Protein AF-A0A654EJJ6-F1 (afdb_monomer)

Nearest PDB structures (foldseek):
  3j04-assembly1_D  TM=2.587E-01  e=2.973E+00  Gallus gallus
  3aqj-assembly2_R  TM=2.244E-01  e=5.380E+00  Peduovirus P2

Radius of gyration: 28.56 Å; Cα contacts (8 Å, |Δi|>4): 148; chains: 1; bounding box: 48×25×100 Å

Mean predicted aligned error: 13.09 Å

InterPro domains:
  IPR013187 F-box associated beta-propeller, type 3 [PF08268] (1-89)

Foldseek 3Di:
DWDQPDPVVSDIDDDDADDDVVQCPVVDPDKDFQDAAPVGWTWIWHQFFEPQGWIWTADPVVSDIDIDTDPPTDHPPDGDGDHDDHHDDDDPDDPVVVVVCVVVPPDDDDDDDDDDDDDDD

Sequence (121 aa):
MWVLEDVEKEEWTRYAYTLRPENKVEDNDYVYVVGATASGEIVFAKQNAYKPFYVFYFSAERNTLLSVEIQGVGEEWFYHNVYYFVDHVEDLRFDVMKTTYAVTSRSPPKQSTSTSSRDNH

Structure (mmCIF, N/CA/C/O backbone):
data_AF-A0A654EJJ6-F1
#
_entry.id   AF-A0A654EJJ6-F1
#
loop_
_atom_site.group_PDB
_atom_site.id
_atom_site.type_symbol
_atom_site.label_atom_id
_atom_site.label_alt_id
_atom_site.label_comp_id
_atom_site.label_asym_id
_atom_site.label_entity_id
_atom_site.label_seq_id
_atom_site.pdbx_PDB_ins_code
_atom_site.Cartn_x
_atom_site.Cartn_y
_atom_site.Cartn_z
_atom_site.occupancy
_atom_site.B_iso_or_equiv
_atom_site.auth_seq_id
_atom_site.auth_comp_id
_atom_site.auth_asym_id
_atom_site.auth_atom_id
_atom_site.pdbx_PDB_model_num
ATOM 1 N N . MET A 1 1 ? -3.656 5.917 11.923 1.00 89.19 1 MET A N 1
ATOM 2 C CA . MET A 1 1 ? -4.869 5.712 11.108 1.00 89.19 1 MET A CA 1
ATOM 3 C C . MET A 1 1 ? -6.083 5.985 11.973 1.00 89.19 1 MET A C 1
ATOM 5 O O . MET A 1 1 ? -6.040 5.667 13.155 1.00 89.19 1 MET A O 1
ATOM 9 N N . TRP A 1 2 ? -7.118 6.596 11.413 1.00 92.19 2 TRP A N 1
ATOM 10 C CA . TRP A 1 2 ? -8.402 6.772 12.084 1.00 92.19 2 TRP A CA 1
ATOM 11 C C . TRP A 1 2 ? -9.427 5.899 11.374 1.00 92.19 2 TRP A C 1
ATOM 13 O O . TRP A 1 2 ? -9.458 5.896 10.145 1.00 92.19 2 TRP A O 1
ATOM 23 N N . VAL A 1 3 ? -10.203 5.143 12.140 1.00 91.44 3 VAL A N 1
ATOM 24 C CA . VAL A 1 3 ? -11.285 4.295 11.637 1.00 91.44 3 VAL A CA 1
ATOM 25 C C . VAL A 1 3 ? -12.585 4.850 12.192 1.00 91.44 3 VAL A C 1
ATOM 27 O O . VAL A 1 3 ? -12.668 5.138 13.385 1.00 91.44 3 VAL A O 1
ATOM 30 N N . LEU A 1 4 ? -13.559 5.047 11.310 1.00 95.12 4 LEU A N 1
ATOM 31 C CA . LEU A 1 4 ? -14.921 5.410 11.676 1.00 95.12 4 LEU A CA 1
ATOM 32 C C . LEU A 1 4 ? -15.666 4.116 12.004 1.00 95.12 4 LEU A C 1
ATOM 34 O O . LEU A 1 4 ? -15.942 3.333 11.099 1.00 95.12 4 LEU A O 1
ATOM 38 N N . GLU A 1 5 ? -15.927 3.879 13.286 1.00 94.31 5 GLU A N 1
ATOM 39 C CA . GLU A 1 5 ? -16.593 2.658 13.766 1.00 94.31 5 GLU A CA 1
ATOM 40 C C . GLU A 1 5 ? -18.103 2.732 13.540 1.00 94.31 5 GLU A C 1
ATOM 42 O O . GLU A 1 5 ? -18.744 1.758 13.147 1.00 94.31 5 GLU A O 1
ATOM 47 N N . ASP A 1 6 ? -18.669 3.914 13.779 1.00 95.69 6 ASP A N 1
ATOM 48 C CA . ASP A 1 6 ? -20.095 4.175 13.666 1.00 95.69 6 ASP A CA 1
ATOM 49 C C . ASP A 1 6 ? -20.308 5.563 13.058 1.00 95.69 6 ASP A C 1
ATOM 51 O O . ASP A 1 6 ? -19.918 6.588 13.622 1.00 95.69 6 ASP A O 1
ATOM 55 N N . VAL A 1 7 ? -20.924 5.580 11.876 1.00 95.12 7 VAL A N 1
ATOM 56 C CA . VAL A 1 7 ? -21.204 6.803 11.117 1.00 95.12 7 VAL A CA 1
ATOM 57 C C . VAL A 1 7 ? -22.297 7.638 11.785 1.00 95.12 7 VAL A C 1
ATOM 59 O O . VAL A 1 7 ? -22.224 8.862 11.753 1.00 95.12 7 VAL A O 1
ATOM 62 N N . GLU A 1 8 ? -23.305 7.002 12.387 1.00 96.88 8 GLU A N 1
ATOM 63 C CA . GLU A 1 8 ? -24.439 7.700 13.005 1.00 96.88 8 GLU A CA 1
ATOM 64 C C . GLU A 1 8 ? -24.029 8.377 14.311 1.00 96.88 8 GLU A C 1
ATOM 66 O O . GLU A 1 8 ? -24.497 9.474 14.618 1.00 96.88 8 GLU A O 1
ATOM 71 N N . LYS A 1 9 ? -23.145 7.724 15.072 1.00 96.50 9 LYS A N 1
ATOM 72 C CA . LYS A 1 9 ? -22.610 8.260 16.330 1.00 96.50 9 LYS A CA 1
ATOM 73 C C . LYS A 1 9 ? -21.364 9.122 16.153 1.00 96.50 9 LYS A C 1
ATOM 75 O O . LYS A 1 9 ? -20.918 9.730 17.123 1.00 96.50 9 LYS A O 1
ATOM 80 N N . GLU A 1 10 ? -20.814 9.174 14.940 1.00 94.62 10 GLU A N 1
ATOM 81 C CA . GLU A 1 10 ? -19.579 9.896 14.626 1.00 94.62 10 GLU A CA 1
ATOM 82 C C . GLU A 1 10 ? -18.389 9.412 15.487 1.00 94.62 10 GLU A C 1
ATOM 84 O O . GLU A 1 10 ? -17.542 10.188 15.936 1.00 94.62 10 GLU A O 1
ATOM 89 N N . GLU A 1 11 ? -18.333 8.102 15.748 1.00 97.38 11 GLU A N 1
ATOM 90 C CA . GLU A 1 11 ? -17.337 7.482 16.627 1.00 97.38 11 GLU A CA 1
ATOM 91 C C . GLU A 1 11 ? -16.069 7.099 15.856 1.00 97.38 11 GLU A C 1
ATOM 93 O O . GLU A 1 11 ? -16.091 6.270 14.944 1.00 97.38 11 GLU A O 1
ATOM 98 N N . TRP A 1 12 ? -14.935 7.674 16.264 1.00 97.25 12 TRP A N 1
ATOM 99 C CA . TRP A 1 12 ? -13.637 7.451 15.630 1.00 97.25 12 TRP A CA 1
ATOM 100 C C . TRP A 1 12 ? -12.642 6.774 16.573 1.00 97.25 12 TRP A C 1
ATOM 102 O O . TRP A 1 12 ? -12.349 7.285 17.657 1.00 97.25 12 TRP A O 1
ATOM 112 N N . THR A 1 13 ? -12.015 5.697 16.105 1.00 95.38 13 THR A N 1
ATOM 113 C CA . THR A 1 13 ? -10.913 5.031 16.807 1.00 95.38 13 THR A CA 1
ATOM 114 C C . THR A 1 13 ? -9.580 5.364 16.152 1.00 95.38 13 THR A C 1
ATOM 116 O O . THR A 1 13 ? -9.407 5.271 14.933 1.00 95.38 13 THR A O 1
ATOM 119 N N . ARG A 1 14 ? -8.590 5.731 16.971 1.00 95.00 14 ARG A N 1
ATOM 120 C CA . ARG A 1 14 ? -7.222 5.978 16.508 1.00 95.00 14 ARG A CA 1
ATOM 121 C C . ARG A 1 14 ? -6.356 4.735 16.675 1.00 95.00 14 ARG A C 1
ATOM 123 O O . ARG A 1 14 ? -6.070 4.321 17.795 1.00 95.00 14 ARG A O 1
ATOM 130 N N . TYR A 1 15 ? -5.819 4.249 15.563 1.00 90.88 15 TYR A N 1
ATOM 131 C CA . TYR A 1 15 ? -4.837 3.171 15.518 1.00 90.88 15 TYR A CA 1
ATOM 132 C C . TYR A 1 15 ? -3.441 3.704 15.201 1.00 90.88 15 TYR A C 1
ATOM 134 O O . TYR A 1 15 ? -3.247 4.488 14.262 1.00 90.88 15 TYR A O 1
ATOM 142 N N . ALA A 1 16 ? -2.460 3.254 15.977 1.00 90.44 16 ALA A N 1
ATOM 143 C CA . ALA A 1 16 ? -1.046 3.484 15.728 1.00 90.44 16 ALA A CA 1
ATOM 144 C C . ALA A 1 16 ? -0.390 2.148 15.377 1.00 90.44 16 ALA A C 1
ATOM 146 O O . ALA A 1 16 ? -0.508 1.183 16.127 1.00 90.44 16 ALA A O 1
ATOM 147 N N . TYR A 1 17 ? 0.294 2.114 14.238 1.00 86.25 17 TYR A N 1
ATOM 148 C CA . TYR A 1 17 ? 0.991 0.931 13.752 1.00 86.25 17 TYR A CA 1
ATOM 149 C C . TYR A 1 17 ? 2.473 1.243 13.651 1.00 86.25 17 TYR A C 1
ATOM 151 O O . TYR A 1 17 ? 2.862 2.288 13.127 1.00 86.25 17 TYR A O 1
ATOM 159 N N . THR A 1 18 ? 3.294 0.338 14.168 1.00 83.38 18 THR A N 1
ATOM 160 C CA . THR A 1 18 ? 4.746 0.443 14.069 1.00 83.38 18 THR A CA 1
ATOM 161 C C . THR A 1 18 ? 5.198 -0.334 12.845 1.00 83.38 18 THR A C 1
ATOM 163 O O . THR A 1 18 ? 5.099 -1.561 12.807 1.00 83.38 18 THR A O 1
ATOM 166 N N . LEU A 1 19 ? 5.703 0.384 11.847 1.00 76.62 19 LEU A N 1
ATOM 167 C CA . LEU A 1 19 ? 6.397 -0.235 10.728 1.00 76.62 19 LEU A CA 1
ATOM 168 C C . LEU A 1 19 ? 7.794 -0.630 11.203 1.00 76.62 19 LEU A C 1
ATOM 170 O O . LEU A 1 19 ? 8.469 0.142 11.880 1.00 76.62 19 LEU A O 1
ATOM 174 N N . ARG A 1 20 ? 8.201 -1.861 10.905 1.00 76.56 20 ARG A N 1
ATOM 175 C CA . ARG A 1 20 ? 9.514 -2.360 11.308 1.00 76.56 20 ARG A CA 1
ATOM 176 C C . ARG A 1 20 ? 10.615 -1.857 10.362 1.00 76.56 20 ARG A C 1
ATOM 178 O O . ARG A 1 20 ? 10.316 -1.647 9.181 1.00 76.56 20 ARG A O 1
ATOM 185 N N . PRO A 1 21 ? 11.868 -1.724 10.836 1.00 68.38 21 PRO A N 1
ATOM 186 C CA . PRO A 1 21 ? 12.991 -1.265 10.014 1.00 68.38 21 PRO A CA 1
ATOM 187 C C . PRO A 1 21 ? 13.221 -2.114 8.758 1.00 68.38 21 PRO A C 1
ATOM 189 O O . PRO A 1 21 ? 13.607 -1.596 7.714 1.00 68.38 21 PRO A O 1
ATOM 192 N N . GLU A 1 22 ? 12.919 -3.416 8.811 1.00 73.69 22 GLU A N 1
ATOM 193 C CA . GLU A 1 22 ? 13.132 -4.328 7.678 1.00 73.69 22 GLU A CA 1
ATOM 194 C C . GLU A 1 22 ? 12.228 -4.017 6.477 1.00 73.69 22 GLU A C 1
ATOM 196 O O . GLU A 1 22 ? 12.478 -4.490 5.369 1.00 73.69 22 GLU A O 1
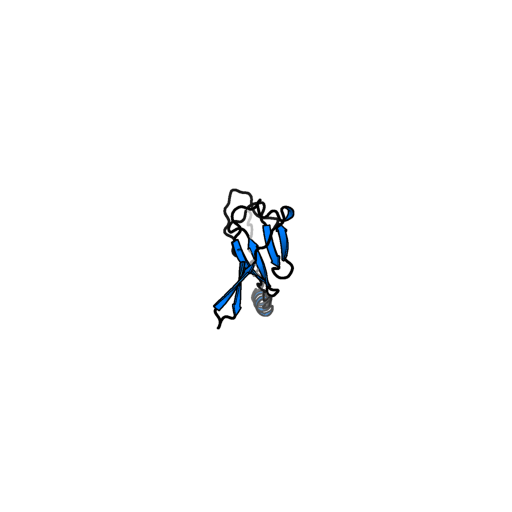ATOM 201 N N . ASN A 1 23 ? 11.188 -3.205 6.675 1.00 71.88 23 ASN A N 1
ATOM 202 C CA . ASN A 1 23 ? 10.230 -2.878 5.632 1.00 71.88 23 ASN A CA 1
ATOM 203 C C . ASN A 1 23 ? 10.746 -1.824 4.641 1.00 71.88 23 ASN A C 1
ATOM 205 O O . ASN A 1 23 ? 10.057 -1.571 3.655 1.00 71.88 23 ASN A O 1
ATOM 209 N N . LYS A 1 24 ? 11.924 -1.218 4.876 1.00 70.62 24 LYS A N 1
ATOM 210 C CA . LYS A 1 24 ? 12.576 -0.221 3.995 1.00 70.62 24 LYS A CA 1
ATOM 211 C C . LYS A 1 24 ? 11.713 0.999 3.642 1.00 70.62 24 LYS A C 1
ATOM 213 O O . LYS A 1 24 ? 11.956 1.668 2.641 1.00 70.62 24 LYS A O 1
ATOM 218 N N . VAL A 1 25 ? 10.677 1.289 4.428 1.00 69.62 25 VAL A N 1
ATOM 219 C CA . VAL A 1 25 ? 9.787 2.434 4.167 1.00 69.62 25 VAL A CA 1
ATOM 220 C C . VAL A 1 25 ? 10.525 3.749 4.390 1.00 69.62 25 VAL A C 1
ATOM 222 O O . VAL A 1 25 ? 10.343 4.678 3.618 1.00 69.62 25 VAL A O 1
ATOM 225 N N . GLU A 1 26 ? 11.393 3.802 5.402 1.00 67.25 26 GLU A N 1
ATOM 226 C CA . GLU A 1 26 ? 12.208 4.984 5.717 1.00 67.25 26 GLU A CA 1
ATOM 227 C C . GLU A 1 26 ? 13.244 5.292 4.625 1.00 67.25 26 GLU A C 1
ATOM 229 O O . GLU A 1 26 ? 13.552 6.455 4.394 1.00 67.25 26 GLU A O 1
ATOM 234 N N . ASP A 1 27 ? 13.704 4.271 3.893 1.00 69.25 27 ASP A N 1
ATOM 235 C CA . ASP A 1 27 ? 14.624 4.418 2.755 1.00 69.25 27 ASP A CA 1
ATOM 236 C C . ASP A 1 27 ? 13.914 4.906 1.473 1.00 69.25 27 ASP A C 1
ATOM 238 O O . ASP A 1 27 ? 14.532 5.056 0.416 1.00 69.25 27 ASP A O 1
ATOM 242 N N . ASN A 1 28 ? 12.591 5.093 1.523 1.00 71.94 28 ASN A N 1
ATOM 243 C CA . ASN A 1 28 ? 11.785 5.545 0.399 1.00 71.94 28 ASN A CA 1
ATOM 244 C C . ASN A 1 28 ? 11.234 6.945 0.668 1.00 71.94 28 ASN A C 1
ATOM 246 O O . ASN A 1 28 ? 10.249 7.121 1.383 1.00 71.94 28 ASN A O 1
ATOM 250 N N . ASP A 1 29 ? 11.823 7.938 0.004 1.00 72.50 29 ASP A N 1
ATOM 251 C CA . ASP A 1 29 ? 11.298 9.300 0.021 1.00 72.50 29 ASP A CA 1
ATOM 252 C C . ASP A 1 29 ? 9.862 9.339 -0.528 1.00 72.50 29 ASP A C 1
ATOM 254 O O . ASP A 1 29 ? 9.585 8.822 -1.614 1.00 72.50 29 ASP A O 1
ATOM 258 N N . TYR A 1 30 ? 8.962 9.986 0.218 1.00 81.56 30 TYR A N 1
ATOM 259 C CA . TYR A 1 30 ? 7.598 10.338 -0.195 1.00 81.56 30 TYR A CA 1
ATOM 260 C C . TYR A 1 30 ? 6.758 9.166 -0.737 1.00 81.56 30 TYR A C 1
ATOM 262 O O . TYR A 1 30 ? 6.454 9.072 -1.931 1.00 81.56 30 TYR A O 1
ATOM 270 N N . VAL A 1 31 ? 6.325 8.287 0.169 1.00 88.38 31 VAL A N 1
ATOM 271 C CA . VAL A 1 31 ? 5.353 7.227 -0.132 1.00 88.38 31 VAL A CA 1
ATOM 272 C C . VAL A 1 31 ? 3.931 7.712 0.171 1.00 88.38 31 VAL A C 1
ATOM 274 O O . VAL A 1 31 ? 3.673 8.293 1.225 1.00 88.38 31 VAL A O 1
ATOM 277 N N . TYR A 1 32 ? 2.995 7.452 -0.740 1.00 90.81 32 TYR A N 1
ATOM 278 C CA . TYR A 1 32 ? 1.601 7.885 -0.641 1.00 90.81 32 TYR A CA 1
ATOM 279 C C . TYR A 1 32 ? 0.655 6.692 -0.665 1.00 90.81 32 TYR A C 1
ATOM 281 O O . TYR A 1 32 ? 0.985 5.661 -1.244 1.00 90.81 32 TYR A O 1
ATOM 289 N N . VAL A 1 33 ? -0.538 6.847 -0.084 1.00 93.69 33 VAL A N 1
ATOM 290 C CA . VAL A 1 33 ? -1.635 5.889 -0.280 1.00 93.69 33 VAL A CA 1
ATOM 291 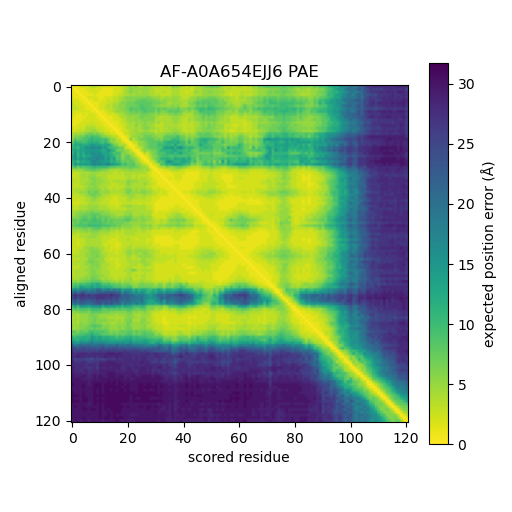C C . VAL A 1 33 ? -2.093 5.981 -1.732 1.00 93.69 33 VAL A C 1
ATOM 293 O O . VAL A 1 33 ? -2.500 7.051 -2.182 1.00 93.69 33 VAL A O 1
ATOM 296 N N . VAL A 1 34 ? -2.027 4.865 -2.453 1.00 95.62 34 VAL A N 1
ATOM 297 C CA . VAL A 1 34 ? -2.413 4.782 -3.873 1.00 95.62 34 VAL A CA 1
ATOM 298 C C . VAL A 1 34 ? -3.697 3.983 -4.096 1.00 95.62 34 VAL A C 1
ATOM 300 O O . VAL A 1 34 ? -4.226 3.967 -5.203 1.00 95.62 34 VAL A O 1
ATOM 303 N N . GLY A 1 35 ? -4.223 3.346 -3.048 1.00 96.31 35 GLY A N 1
ATOM 304 C CA . GLY A 1 35 ? -5.503 2.647 -3.071 1.00 96.31 35 GLY A CA 1
ATOM 305 C C . GLY A 1 35 ? -5.602 1.584 -1.985 1.00 96.31 35 GLY A C 1
ATOM 306 O O . GLY A 1 35 ? -4.795 1.550 -1.052 1.00 96.31 35 GLY A O 1
ATOM 307 N N . ALA A 1 36 ? -6.591 0.709 -2.130 1.00 96.06 36 ALA A N 1
ATOM 308 C CA . ALA A 1 36 ? -6.768 -0.469 -1.296 1.00 96.06 36 ALA A CA 1
ATOM 309 C C . ALA A 1 36 ? -7.163 -1.672 -2.160 1.00 96.06 36 ALA A C 1
ATOM 311 O O . ALA A 1 36 ? -7.822 -1.502 -3.186 1.00 96.06 36 ALA A O 1
ATOM 312 N N . THR A 1 37 ? -6.738 -2.868 -1.762 1.00 96.25 37 THR A N 1
ATOM 313 C CA . THR A 1 37 ? -7.130 -4.126 -2.416 1.00 96.25 37 THR A CA 1
ATOM 314 C C . THR A 1 37 ? -8.543 -4.542 -1.994 1.00 96.25 37 THR A C 1
ATOM 316 O O . THR A 1 37 ? -9.036 -4.109 -0.949 1.00 96.25 37 THR A O 1
ATOM 319 N N . ALA A 1 38 ? -9.186 -5.442 -2.749 1.00 95.56 38 ALA A N 1
ATOM 320 C CA . ALA A 1 38 ? -10.462 -6.045 -2.343 1.00 95.56 38 ALA A CA 1
ATOM 321 C C . ALA A 1 38 ? -10.381 -6.800 -0.999 1.00 95.56 38 ALA A C 1
ATOM 323 O O . ALA A 1 38 ? -11.382 -6.934 -0.299 1.00 95.56 38 ALA A O 1
ATOM 324 N N . SER A 1 39 ? -9.189 -7.272 -0.622 1.00 93.62 39 SER A N 1
ATOM 325 C CA . SER A 1 39 ? -8.890 -7.904 0.670 1.00 93.62 39 SER A CA 1
ATOM 326 C C . SER A 1 39 ? -8.651 -6.909 1.812 1.00 93.62 39 SER A C 1
ATOM 328 O O . SER A 1 39 ? -8.412 -7.337 2.940 1.00 93.62 39 SER A O 1
ATOM 330 N N . GLY A 1 40 ? -8.725 -5.599 1.557 1.00 93.44 40 GLY A N 1
ATOM 331 C CA . GLY A 1 40 ? -8.608 -4.562 2.582 1.00 93.44 40 GLY A CA 1
ATOM 332 C C . GLY A 1 40 ? -7.173 -4.160 2.929 1.00 93.44 40 GLY A C 1
ATOM 333 O O . GLY A 1 40 ? -6.951 -3.510 3.951 1.00 93.44 40 GLY A O 1
ATOM 334 N N . GLU A 1 41 ? -6.182 -4.519 2.108 1.00 95.88 41 GLU A N 1
ATOM 335 C CA . GLU A 1 41 ? -4.817 -4.026 2.295 1.00 95.88 41 GLU A CA 1
ATOM 336 C C . GLU A 1 41 ? -4.690 -2.609 1.746 1.00 95.88 41 GLU A C 1
ATOM 338 O O . GLU A 1 41 ? -5.077 -2.332 0.612 1.00 95.88 41 GLU A O 1
ATOM 343 N N . ILE A 1 42 ? -4.096 -1.717 2.534 1.00 95.25 42 ILE A N 1
ATOM 344 C CA . ILE A 1 42 ? -3.787 -0.355 2.102 1.00 95.25 42 ILE A CA 1
ATOM 345 C C . ILE A 1 42 ? -2.491 -0.404 1.301 1.00 95.25 42 ILE A C 1
ATOM 347 O O . ILE A 1 42 ? -1.474 -0.910 1.785 1.00 95.25 42 ILE A O 1
ATOM 351 N N . VAL A 1 43 ? -2.526 0.130 0.083 1.00 96.00 43 VAL A N 1
ATOM 352 C CA . VAL A 1 43 ? -1.380 0.119 -0.825 1.00 96.00 43 VAL A CA 1
ATOM 353 C C . VAL A 1 43 ? -0.671 1.462 -0.773 1.00 96.00 43 VAL A C 1
ATOM 355 O O . VAL A 1 43 ? -1.299 2.514 -0.931 1.00 96.00 43 VAL A O 1
ATOM 358 N N . PHE A 1 44 ? 0.647 1.420 -0.595 1.00 93.88 44 PHE A N 1
ATOM 359 C CA . PHE A 1 44 ? 1.507 2.595 -0.617 1.00 93.88 44 PHE A CA 1
ATOM 360 C C . PHE A 1 44 ? 2.556 2.493 -1.719 1.00 93.88 44 PHE A C 1
ATOM 362 O O . PHE A 1 44 ? 3.139 1.428 -1.919 1.00 93.88 44 PHE A O 1
ATOM 369 N N . ALA A 1 45 ? 2.837 3.598 -2.407 1.00 92.44 45 ALA A N 1
ATOM 370 C CA . ALA A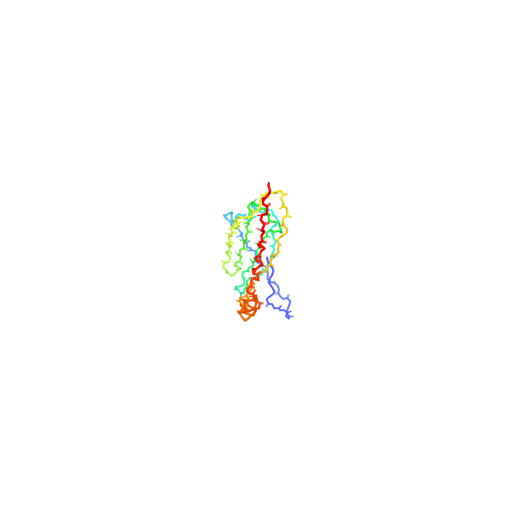 1 45 ? 3.921 3.666 -3.385 1.00 92.44 45 ALA A CA 1
ATOM 371 C C . ALA A 1 45 ? 4.375 5.117 -3.655 1.00 92.44 45 ALA A C 1
ATOM 373 O O . ALA A 1 45 ? 3.727 6.079 -3.231 1.00 92.44 45 ALA A O 1
ATOM 374 N N . LYS A 1 46 ? 5.507 5.280 -4.350 1.00 89.81 46 LYS A N 1
ATOM 375 C CA . LYS A 1 46 ? 6.060 6.587 -4.762 1.00 89.81 46 LYS A CA 1
ATOM 376 C C . LYS A 1 46 ? 5.284 7.179 -5.941 1.00 89.81 46 LYS A C 1
ATOM 378 O O . LYS A 1 46 ? 4.805 6.449 -6.794 1.00 89.81 46 LYS A O 1
ATOM 383 N N . GLN A 1 47 ? 5.214 8.498 -6.085 1.00 87.81 47 GLN A N 1
ATOM 384 C CA . GLN A 1 47 ? 4.603 9.094 -7.293 1.00 87.81 47 GLN A CA 1
ATOM 385 C C . GLN A 1 47 ? 5.497 9.003 -8.541 1.00 87.81 47 GLN A C 1
ATOM 387 O O . GLN A 1 47 ? 4.992 8.988 -9.663 1.00 87.81 47 GLN A O 1
ATOM 392 N N . ASN A 1 48 ? 6.812 8.898 -8.339 1.00 86.25 48 ASN A N 1
ATOM 393 C CA . ASN A 1 48 ? 7.806 8.885 -9.404 1.00 86.25 48 ASN A CA 1
ATOM 394 C C . ASN A 1 48 ? 8.496 7.523 -9.493 1.00 86.25 48 ASN A C 1
ATOM 396 O O . ASN A 1 48 ? 8.894 6.952 -8.476 1.00 86.25 48 ASN A O 1
ATOM 400 N N . ALA A 1 49 ? 8.681 7.037 -10.716 1.00 85.69 49 ALA A N 1
ATOM 401 C CA . ALA A 1 49 ? 9.357 5.781 -11.005 1.00 85.69 49 ALA A CA 1
ATOM 402 C C . ALA A 1 49 ? 10.874 5.992 -11.144 1.00 85.69 49 ALA A C 1
ATOM 404 O O . ALA A 1 49 ? 11.355 6.381 -12.205 1.00 85.69 49 ALA A O 1
ATOM 405 N N . TYR A 1 50 ? 11.623 5.706 -10.079 1.00 85.50 50 TYR A N 1
ATOM 406 C CA . TYR A 1 50 ? 13.086 5.609 -10.083 1.00 85.50 50 TYR A CA 1
ATOM 407 C C . TYR A 1 50 ? 13.545 4.525 -9.106 1.00 8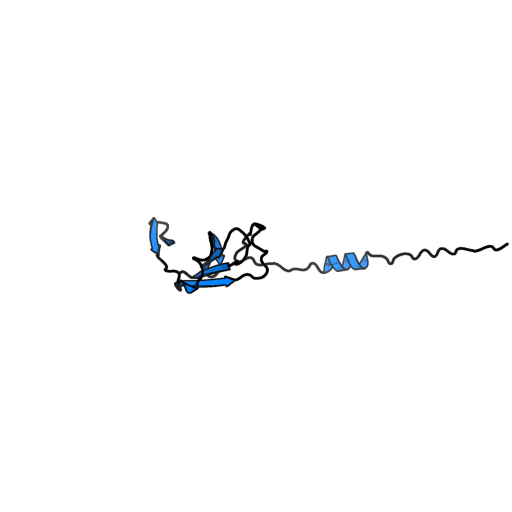5.50 50 TYR A C 1
ATOM 409 O O . TYR A 1 50 ? 12.813 4.152 -8.185 1.00 85.50 50 TYR A O 1
ATOM 417 N N . LYS A 1 51 ? 14.751 3.991 -9.317 1.00 86.12 51 LYS A N 1
ATOM 418 C CA . LYS A 1 51 ? 15.295 2.938 -8.455 1.00 86.12 51 LYS A CA 1
ATOM 419 C C . LYS A 1 51 ? 15.749 3.484 -7.086 1.00 86.12 51 LYS A C 1
ATOM 421 O O . LYS A 1 51 ? 16.358 4.547 -7.050 1.00 86.12 51 LYS A O 1
ATOM 426 N N . PRO A 1 52 ? 15.544 2.731 -5.990 1.00 85.12 52 PRO A N 1
ATOM 427 C CA . PRO A 1 52 ? 14.697 1.545 -5.910 1.00 85.12 52 PRO A CA 1
ATOM 428 C C . PRO A 1 52 ? 13.209 1.932 -5.866 1.00 85.12 52 PRO A C 1
ATOM 430 O O . PRO A 1 52 ? 12.819 2.916 -5.224 1.00 85.12 52 PRO A O 1
ATOM 433 N N . PHE A 1 53 ? 12.376 1.128 -6.531 1.00 88.25 53 PHE A N 1
ATOM 434 C CA . PHE A 1 53 ? 10.937 1.353 -6.602 1.00 88.25 53 PHE A CA 1
ATOM 435 C C . PHE A 1 53 ? 10.186 0.240 -5.882 1.00 88.25 53 PHE A C 1
ATOM 437 O O . PHE A 1 53 ? 10.181 -0.911 -6.323 1.00 88.25 53 PHE A O 1
ATOM 444 N N . TYR A 1 54 ? 9.547 0.595 -4.773 1.00 91.56 54 TYR A N 1
ATOM 445 C CA . TYR A 1 54 ? 8.793 -0.332 -3.942 1.00 91.56 54 TYR A CA 1
ATOM 446 C C . TYR A 1 54 ? 7.297 -0.019 -3.975 1.00 91.56 54 TYR A C 1
ATOM 448 O O . TYR A 1 54 ? 6.888 1.144 -3.976 1.00 91.56 54 TYR A O 1
ATOM 456 N N . VAL A 1 55 ? 6.495 -1.081 -3.944 1.00 93.31 55 VAL A N 1
ATOM 457 C CA . VAL A 1 55 ? 5.069 -1.040 -3.614 1.00 93.31 55 VAL A CA 1
ATOM 458 C C . VAL A 1 55 ? 4.882 -1.770 -2.292 1.00 93.31 55 VAL A C 1
ATOM 460 O O . VAL A 1 55 ? 5.399 -2.875 -2.107 1.00 93.31 55 VAL A O 1
ATOM 463 N N . PHE A 1 56 ? 4.151 -1.154 -1.372 1.00 93.81 56 PHE A N 1
ATOM 464 C CA . PHE A 1 56 ? 3.907 -1.693 -0.044 1.00 93.81 56 PHE A CA 1
ATOM 465 C C . PHE A 1 56 ? 2.438 -2.060 0.136 1.00 93.81 56 PHE A C 1
ATOM 467 O O . PHE A 1 56 ? 1.564 -1.271 -0.214 1.00 93.81 56 PHE A O 1
ATOM 474 N N . TYR A 1 57 ? 2.175 -3.216 0.740 1.00 94.81 57 TYR A N 1
ATOM 475 C CA . TYR A 1 57 ? 0.832 -3.692 1.074 1.00 94.81 57 TYR A CA 1
ATOM 476 C C . TYR A 1 57 ? 0.713 -3.829 2.586 1.00 94.81 57 TYR A C 1
ATOM 478 O O . TYR A 1 57 ? 1.429 -4.618 3.206 1.00 94.81 57 TYR A O 1
ATOM 486 N N . PHE A 1 58 ? -0.169 -3.044 3.193 1.00 93.62 58 PHE A N 1
ATOM 487 C CA . PHE A 1 58 ? -0.368 -3.032 4.635 1.00 93.62 58 PHE A CA 1
ATOM 488 C C . PHE A 1 58 ? -1.704 -3.657 5.016 1.00 93.62 58 PHE A C 1
ATOM 490 O O . PHE A 1 58 ? -2.759 -3.162 4.628 1.00 93.62 58 PHE A O 1
ATOM 497 N N . SER A 1 59 ? -1.659 -4.694 5.848 1.00 93.50 59 SER A N 1
ATOM 498 C CA . SER A 1 59 ? -2.846 -5.279 6.467 1.00 93.50 59 SER A CA 1
ATOM 499 C C . SER A 1 59 ? -3.005 -4.719 7.878 1.00 93.50 59 SER A C 1
ATOM 501 O O . SER A 1 59 ? -2.214 -5.035 8.770 1.00 93.50 59 SER A O 1
ATOM 503 N N . ALA A 1 60 ? -4.042 -3.905 8.086 1.00 90.19 60 ALA A N 1
ATOM 504 C CA . ALA A 1 60 ? -4.372 -3.327 9.389 1.00 90.19 60 ALA A CA 1
ATOM 505 C C . ALA A 1 60 ? -4.797 -4.392 10.413 1.00 90.19 60 ALA A C 1
ATOM 507 O O . ALA A 1 60 ? -4.425 -4.304 11.582 1.00 90.19 60 ALA A O 1
ATOM 508 N N . GLU A 1 61 ? -5.525 -5.418 9.958 1.00 89.94 61 GLU A N 1
ATOM 509 C CA . GLU A 1 61 ? -5.974 -6.544 10.786 1.00 89.94 61 GLU A CA 1
ATOM 510 C C . GLU A 1 61 ? -4.798 -7.353 11.334 1.00 89.94 61 GLU A C 1
ATOM 512 O O . GLU A 1 61 ? -4.771 -7.728 12.504 1.00 89.94 61 GLU A O 1
ATOM 517 N N . ARG A 1 62 ? -3.804 -7.619 10.478 1.00 90.50 62 ARG A N 1
ATOM 518 C CA . ARG A 1 62 ? -2.633 -8.434 10.827 1.00 90.50 62 ARG A CA 1
ATOM 519 C C . ARG A 1 62 ? -1.484 -7.603 11.387 1.00 90.50 62 ARG A C 1
ATOM 521 O O . ARG A 1 62 ? -0.538 -8.170 11.926 1.00 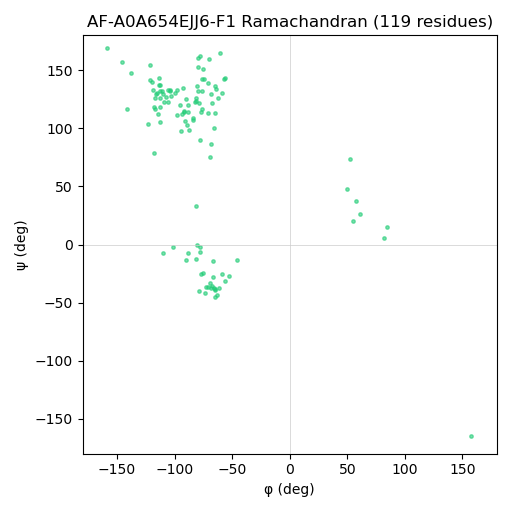90.50 62 ARG A O 1
ATOM 528 N N . ASN A 1 63 ? -1.557 -6.279 11.248 1.00 89.38 63 ASN A N 1
ATOM 529 C CA . ASN A 1 63 ? -0.464 -5.349 11.512 1.00 89.38 63 ASN A CA 1
ATOM 530 C C . ASN A 1 63 ? 0.837 -5.782 10.805 1.00 89.38 63 ASN A C 1
ATOM 532 O O . ASN A 1 63 ? 1.910 -5.871 11.405 1.00 89.38 63 ASN A O 1
ATOM 536 N N . THR A 1 64 ? 0.719 -6.109 9.518 1.00 89.88 64 THR A N 1
ATOM 537 C CA . THR A 1 64 ? 1.841 -6.546 8.680 1.00 89.88 64 THR A CA 1
ATOM 538 C C . THR A 1 64 ? 1.996 -5.629 7.486 1.00 89.88 64 THR A C 1
ATOM 540 O O . THR A 1 64 ? 1.004 -5.237 6.873 1.00 89.88 64 THR A O 1
ATOM 543 N N . LEU A 1 65 ? 3.243 -5.353 7.122 1.00 91.75 65 LEU A N 1
ATOM 544 C CA . LEU A 1 65 ? 3.601 -4.640 5.907 1.00 91.75 65 LEU A CA 1
ATOM 545 C C . LEU A 1 65 ? 4.416 -5.576 5.014 1.00 91.75 65 LEU A C 1
ATOM 547 O O . LEU A 1 65 ? 5.409 -6.144 5.463 1.00 91.75 65 LEU A O 1
ATOM 551 N N . LEU A 1 66 ? 3.988 -5.737 3.768 1.00 92.25 66 LEU A N 1
ATOM 552 C CA . LEU A 1 66 ? 4.732 -6.436 2.729 1.00 92.25 66 LEU A CA 1
ATOM 553 C C . LEU A 1 66 ? 5.363 -5.403 1.799 1.00 92.25 66 LEU A C 1
ATOM 555 O O . LEU A 1 66 ? 4.654 -4.555 1.264 1.00 92.25 66 LEU A O 1
ATOM 559 N N . SER A 1 67 ? 6.670 -5.509 1.572 1.00 92.00 67 SER A N 1
ATOM 560 C CA . SER A 1 67 ? 7.414 -4.654 0.642 1.00 92.00 67 SER A CA 1
ATOM 561 C C . SER A 1 67 ? 7.760 -5.443 -0.620 1.00 92.00 67 SER A C 1
ATOM 563 O O . SER A 1 67 ? 8.421 -6.479 -0.540 1.00 92.00 67 SER A O 1
ATOM 565 N N . VAL A 1 68 ? 7.335 -4.956 -1.786 1.00 91.50 68 VAL A N 1
ATOM 566 C CA . VAL A 1 68 ? 7.591 -5.587 -3.089 1.00 91.50 68 VAL A CA 1
ATOM 567 C C . VAL A 1 68 ? 8.419 -4.644 -3.948 1.00 91.50 68 VAL A C 1
ATOM 569 O O . VAL A 1 68 ? 7.982 -3.539 -4.257 1.00 91.50 68 VAL A O 1
ATOM 572 N N . GLU A 1 69 ? 9.619 -5.071 -4.338 1.00 91.50 69 GLU A N 1
ATOM 573 C CA . GLU A 1 69 ? 10.463 -4.302 -5.255 1.00 91.50 69 GLU A CA 1
ATOM 574 C C . GLU A 1 69 ? 10.039 -4.548 -6.702 1.00 91.50 69 GLU A C 1
ATOM 576 O O . GLU A 1 69 ? 10.062 -5.686 -7.176 1.00 91.50 69 GLU A O 1
ATOM 581 N N . ILE A 1 70 ? 9.696 -3.484 -7.423 1.00 90.81 70 ILE A N 1
ATOM 582 C CA . ILE A 1 70 ? 9.426 -3.558 -8.856 1.00 90.81 70 ILE A CA 1
ATOM 583 C C . ILE A 1 70 ? 10.739 -3.353 -9.604 1.00 90.81 70 ILE A C 1
ATOM 585 O O . ILE A 1 70 ? 11.349 -2.283 -9.582 1.00 90.81 70 ILE A O 1
ATOM 589 N N . GLN A 1 71 ? 11.171 -4.407 -10.287 1.00 89.56 71 GLN A N 1
ATOM 590 C CA . GLN A 1 71 ? 12.350 -4.375 -11.144 1.00 89.56 71 GLN A CA 1
ATOM 591 C C . GLN A 1 71 ? 12.030 -3.731 -12.500 1.00 89.56 71 GLN A C 1
ATOM 593 O O . GLN A 1 71 ? 10.880 -3.669 -12.924 1.00 89.56 71 GLN A O 1
ATOM 598 N N . GLY A 1 72 ? 13.066 -3.273 -13.206 1.00 86.56 72 GLY A N 1
ATOM 599 C CA . GLY A 1 72 ? 12.924 -2.710 -14.557 1.00 86.56 72 GLY A CA 1
ATOM 600 C C . GLY A 1 72 ? 12.490 -1.241 -14.614 1.00 86.56 72 GLY A C 1
ATOM 601 O O . GLY A 1 72 ? 12.293 -0.712 -15.703 1.00 86.56 72 GLY A O 1
ATOM 602 N N . VAL A 1 73 ? 12.389 -0.565 -13.467 1.00 84.00 73 VAL A N 1
ATOM 603 C CA . VAL A 1 73 ? 12.187 0.890 -13.396 1.00 84.00 73 VAL A CA 1
ATOM 604 C C . VAL A 1 73 ? 13.470 1.617 -13.823 1.00 84.00 73 VAL A C 1
ATOM 606 O O . VAL A 1 73 ? 14.566 1.159 -13.499 1.00 84.00 73 VAL A O 1
ATOM 609 N N . GLY A 1 74 ? 13.343 2.705 -14.591 1.00 72.69 74 GLY A N 1
ATOM 610 C CA . GLY A 1 74 ? 14.467 3.475 -15.146 1.00 72.69 74 GLY A CA 1
ATOM 611 C C . GLY A 1 74 ? 15.403 4.083 -14.090 1.00 72.69 74 GLY A C 1
ATOM 612 O O . GLY A 1 74 ? 15.084 4.131 -12.901 1.00 72.69 74 GLY A O 1
ATOM 613 N N . GLU A 1 75 ? 16.589 4.517 -14.524 1.00 72.25 75 GLU A N 1
ATOM 614 C CA . GLU A 1 75 ? 17.572 5.182 -13.653 1.00 72.25 75 GLU A CA 1
ATOM 615 C C . GLU A 1 75 ? 17.115 6.588 -13.216 1.00 72.25 75 GLU A C 1
ATOM 617 O O . GLU A 1 75 ? 16.266 7.199 -13.863 1.00 72.25 75 GLU A O 1
ATOM 622 N N . GLU A 1 76 ? 17.713 7.084 -12.122 1.00 65.19 76 GLU A N 1
ATOM 623 C CA . GLU A 1 76 ? 17.364 8.263 -11.292 1.00 65.19 76 GLU A CA 1
ATOM 624 C C . GLU A 1 76 ? 17.008 9.579 -12.008 1.00 65.19 76 GLU A C 1
ATOM 626 O O . GLU A 1 76 ? 16.486 10.496 -11.380 1.00 65.19 76 GLU A O 1
ATOM 631 N N . TRP A 1 77 ? 17.270 9.704 -13.306 1.00 59.25 77 TRP A N 1
ATOM 632 C CA . TRP A 1 77 ? 17.288 10.990 -14.004 1.00 59.25 77 TRP A CA 1
ATOM 633 C C . TRP A 1 77 ? 16.032 11.291 -14.827 1.00 59.25 77 TRP A C 1
ATOM 635 O O . TRP A 1 77 ? 15.912 12.390 -15.371 1.00 59.25 77 TRP A O 1
ATOM 645 N N . PHE A 1 78 ? 15.071 10.364 -14.885 1.00 61.22 78 PHE A N 1
ATOM 646 C CA . PHE A 1 78 ? 13.779 10.590 -15.532 1.00 61.22 78 PHE A CA 1
ATOM 647 C C . PHE A 1 78 ? 12.637 10.356 -14.542 1.00 61.22 78 PHE A C 1
ATOM 649 O O . PHE A 1 78 ? 12.275 9.222 -14.240 1.00 61.22 78 PHE 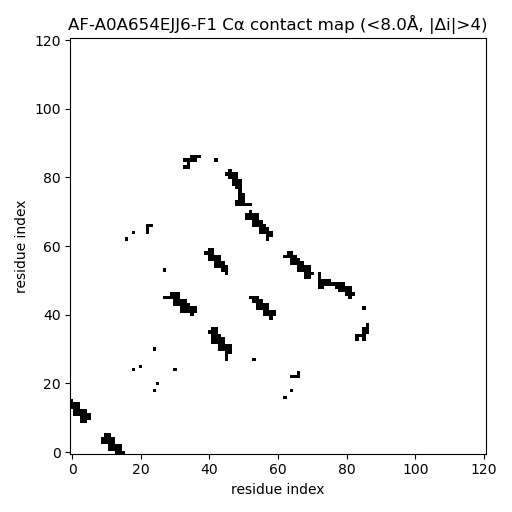A O 1
ATOM 656 N N . TYR A 1 79 ? 12.042 11.446 -14.049 1.00 68.25 79 TYR A N 1
ATOM 657 C CA . TYR A 1 79 ? 10.816 11.397 -13.253 1.00 68.25 79 TYR A CA 1
ATOM 658 C C . TYR A 1 79 ? 9.649 10.961 -14.142 1.00 68.25 79 TYR A C 1
ATOM 660 O O . TYR A 1 79 ? 8.940 11.778 -14.731 1.00 68.25 79 TYR A O 1
ATOM 668 N N . HIS A 1 80 ? 9.468 9.652 -14.280 1.00 78.25 80 HIS A N 1
ATOM 669 C CA . HIS A 1 80 ? 8.266 9.102 -14.879 1.00 78.25 80 HIS A CA 1
ATOM 670 C C . HIS A 1 80 ? 7.151 9.124 -13.838 1.00 78.25 80 HIS A C 1
ATOM 672 O O . HIS A 1 80 ? 7.284 8.522 -12.772 1.00 78.25 80 HIS A O 1
ATOM 678 N N . ASN A 1 81 ? 6.056 9.812 -14.155 1.00 84.06 81 ASN A N 1
ATOM 679 C CA . ASN A 1 81 ? 4.849 9.756 -13.341 1.00 84.06 81 ASN A CA 1
ATOM 680 C C . ASN A 1 81 ? 4.290 8.333 -13.365 1.00 84.06 81 ASN A C 1
ATOM 682 O O . ASN A 1 81 ? 4.155 7.734 -14.436 1.00 84.06 81 ASN A O 1
ATOM 686 N N . VAL A 1 82 ? 3.938 7.818 -12.192 1.00 87.50 82 VAL A N 1
ATOM 687 C CA . VAL A 1 82 ? 3.300 6.510 -12.053 1.00 87.50 82 VAL A CA 1
ATOM 688 C C . VAL A 1 82 ? 1.817 6.696 -11.773 1.00 87.50 82 VAL A C 1
ATOM 690 O O . VAL A 1 82 ? 1.428 7.472 -10.900 1.00 87.50 82 VAL A O 1
ATOM 693 N N . TYR A 1 83 ? 0.990 5.955 -12.506 1.00 90.94 83 TYR A N 1
ATOM 694 C CA . TYR A 1 83 ? -0.447 5.871 -12.274 1.00 90.94 83 TYR A CA 1
ATOM 695 C C . TYR A 1 83 ? -0.789 4.482 -11.750 1.00 90.94 83 TYR A C 1
ATOM 697 O O . TYR A 1 83 ? -0.381 3.475 -12.327 1.00 90.94 83 TYR A O 1
ATOM 705 N N . TYR A 1 84 ? -1.538 4.445 -10.652 1.00 93.12 84 TYR A N 1
ATOM 706 C CA . TYR A 1 84 ? -1.892 3.219 -9.951 1.00 93.12 84 TYR A CA 1
ATOM 707 C C . TYR A 1 84 ? -3.358 2.886 -10.185 1.00 93.12 84 TYR A C 1
ATOM 709 O O . TYR A 1 84 ? -4.236 3.705 -9.925 1.00 93.12 84 TYR A O 1
ATOM 717 N N . PHE A 1 85 ? -3.610 1.661 -10.635 1.00 94.19 85 PHE A N 1
ATOM 718 C CA . PHE A 1 85 ? -4.942 1.078 -10.739 1.00 94.19 85 PHE A CA 1
ATOM 719 C C . PHE A 1 85 ? -4.974 -0.145 -9.825 1.00 94.19 85 PHE A C 1
ATOM 721 O O . PHE A 1 85 ? -4.754 -1.276 -10.257 1.00 94.19 85 PHE A O 1
ATOM 728 N N . VAL A 1 86 ? -5.127 0.106 -8.524 1.00 94.69 86 VAL A N 1
ATOM 729 C CA . VAL A 1 86 ? -5.174 -0.965 -7.522 1.00 94.69 86 VAL A CA 1
ATOM 730 C C . VAL A 1 86 ? -6.420 -1.813 -7.766 1.00 94.69 86 VAL A C 1
ATOM 732 O O . VAL A 1 86 ? -7.485 -1.264 -8.034 1.00 94.69 86 VAL A O 1
ATOM 735 N N . ASP A 1 87 ? -6.266 -3.137 -7.691 1.00 91.62 8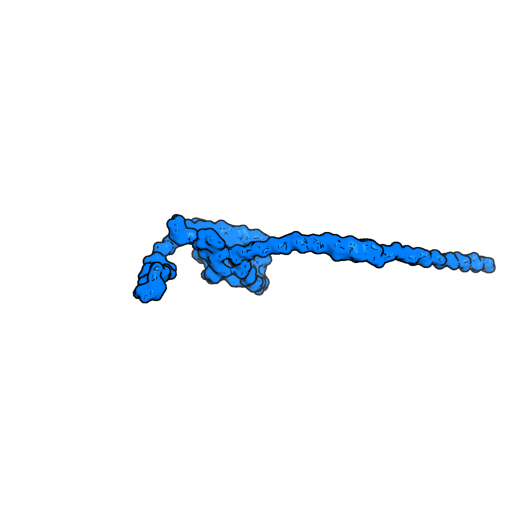7 ASP A N 1
ATOM 736 C CA . ASP A 1 87 ? -7.343 -4.110 -7.932 1.00 91.62 87 ASP A CA 1
ATOM 737 C C . ASP A 1 87 ? -7.935 -4.055 -9.357 1.00 91.62 87 ASP A C 1
ATOM 739 O O . ASP A 1 87 ? -9.087 -4.410 -9.604 1.00 91.62 87 ASP A O 1
ATOM 743 N N . HIS A 1 88 ? -7.143 -3.595 -10.331 1.00 92.44 88 HIS A N 1
ATOM 744 C CA . HIS A 1 88 ? -7.560 -3.605 -11.727 1.00 92.44 88 HIS A CA 1
ATOM 745 C C . HIS A 1 88 ? -7.668 -5.034 -12.274 1.00 92.44 88 HIS A C 1
ATOM 747 O O . HIS A 1 88 ? -6.721 -5.818 -12.196 1.00 92.44 88 HIS A O 1
ATOM 753 N N . VAL A 1 89 ? -8.810 -5.337 -12.894 1.00 89.62 89 VAL A N 1
ATOM 754 C CA . VAL A 1 89 ? -9.065 -6.592 -13.606 1.00 89.62 89 VAL A CA 1
ATOM 755 C C . VAL A 1 89 ? -9.205 -6.289 -15.094 1.00 89.62 89 VAL A C 1
ATOM 757 O O . VAL A 1 89 ? -10.109 -5.560 -15.506 1.00 89.62 89 VAL A O 1
ATOM 760 N N . GLU A 1 90 ? -8.316 -6.862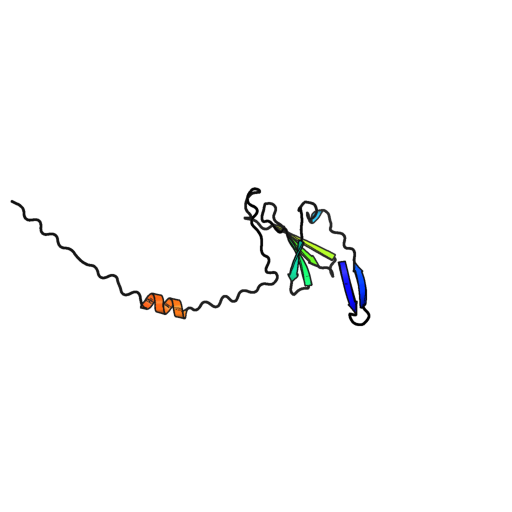 -15.903 1.00 88.19 90 GLU A N 1
ATOM 761 C CA . GLU A 1 90 ? -8.379 -6.760 -17.361 1.00 88.19 90 GLU A CA 1
ATOM 762 C C . GLU A 1 90 ? -9.387 -7.766 -17.940 1.00 88.19 90 GLU A C 1
ATOM 764 O O . GLU A 1 90 ? -9.396 -8.943 -17.574 1.00 88.19 90 GLU A O 1
ATOM 769 N N . ASP A 1 91 ? -10.207 -7.326 -18.899 1.00 88.12 91 ASP A N 1
ATOM 770 C CA . ASP A 1 91 ? -11.021 -8.216 -19.735 1.00 88.12 91 ASP A CA 1
ATOM 771 C C . ASP A 1 91 ? -10.272 -8.512 -21.043 1.00 88.12 91 ASP A C 1
ATOM 773 O O . ASP A 1 91 ? -10.294 -7.726 -21.991 1.00 88.12 91 ASP A O 1
ATOM 777 N N . LEU A 1 92 ? -9.587 -9.655 -21.103 1.00 83.25 92 LEU A N 1
ATOM 778 C CA . LEU A 1 92 ? -8.775 -10.068 -22.257 1.00 83.25 92 LEU A CA 1
ATOM 779 C C . LEU A 1 92 ? -9.599 -10.708 -23.388 1.00 83.25 92 LEU A C 1
ATOM 781 O O . LEU A 1 92 ? -9.128 -11.612 -24.082 1.00 83.25 92 LEU A O 1
ATOM 785 N N . ARG A 1 93 ? -10.847 -10.282 -23.602 1.00 84.31 93 ARG A N 1
ATOM 786 C CA . ARG A 1 93 ? -11.656 -10.761 -24.732 1.00 84.31 93 ARG A CA 1
ATOM 787 C C . ARG A 1 93 ? -11.046 -10.312 -26.057 1.00 84.31 93 ARG A C 1
ATOM 789 O O . ARG A 1 93 ? -11.240 -9.194 -26.522 1.00 84.31 93 ARG A O 1
ATOM 796 N N . PHE A 1 94 ? -10.329 -11.226 -26.699 1.00 70.69 94 PHE A N 1
ATOM 797 C CA . PHE A 1 94 ? -9.844 -11.037 -28.056 1.00 70.69 94 PHE A CA 1
ATOM 798 C C . PHE A 1 94 ? -11.000 -11.227 -29.048 1.00 70.69 94 PHE A C 1
ATOM 800 O O . PHE A 1 94 ? -11.534 -12.328 -29.185 1.00 70.69 94 PHE A O 1
ATOM 807 N N . ASP A 1 95 ? -11.360 -10.175 -29.787 1.00 70.94 95 ASP A N 1
ATOM 808 C CA . ASP A 1 95 ? -12.261 -10.259 -30.945 1.00 70.94 95 ASP A CA 1
ATOM 809 C C . ASP A 1 95 ? -11.561 -11.006 -32.102 1.00 70.94 95 ASP A C 1
ATOM 811 O O . ASP A 1 95 ? -11.132 -10.421 -33.101 1.00 70.94 95 ASP A O 1
ATOM 815 N N . VAL A 1 96 ? -11.449 -12.334 -31.990 1.00 64.62 96 VAL A N 1
ATOM 816 C CA . VAL A 1 96 ? -10.875 -13.233 -33.018 1.00 64.62 96 VAL A CA 1
ATOM 817 C C . VAL A 1 96 ? -11.541 -13.022 -34.389 1.00 64.62 96 VAL A C 1
ATOM 819 O O . VAL A 1 96 ? -10.928 -13.202 -35.447 1.00 64.62 96 VAL A O 1
ATOM 822 N N . MET A 1 97 ? -12.797 -12.570 -34.388 1.00 61.62 97 MET A N 1
ATOM 823 C CA . MET A 1 97 ? -13.574 -12.333 -35.597 1.00 61.62 97 MET A CA 1
ATOM 824 C C . MET A 1 97 ? -12.988 -11.206 -36.465 1.00 61.62 97 MET A C 1
ATOM 826 O O . MET A 1 97 ? -12.925 -11.365 -37.683 1.00 61.62 97 MET A O 1
ATOM 830 N N . LYS A 1 98 ? -12.473 -10.112 -35.878 1.00 58.84 98 LYS A N 1
ATOM 831 C CA . LYS A 1 98 ? -11.872 -9.001 -36.648 1.00 58.84 98 LYS A CA 1
ATOM 832 C C . LYS A 1 98 ? -10.574 -9.407 -37.346 1.00 58.84 98 LYS A C 1
ATOM 834 O O . LYS A 1 98 ? -10.340 -8.992 -38.482 1.00 58.84 98 LYS A O 1
ATOM 839 N N . THR A 1 99 ? -9.767 -10.260 -36.715 1.00 58.31 99 THR A N 1
ATOM 840 C CA . THR A 1 99 ? -8.523 -10.769 -37.310 1.00 58.31 99 THR A CA 1
ATOM 841 C C . THR A 1 99 ? -8.815 -11.627 -38.540 1.00 58.31 99 THR A C 1
ATOM 843 O O . THR A 1 99 ? -8.129 -11.501 -39.551 1.00 58.31 99 THR A O 1
ATOM 846 N N . THR A 1 100 ? -9.887 -12.424 -38.511 1.00 55.22 100 THR A N 1
ATOM 847 C CA . THR A 1 100 ? -10.273 -13.269 -39.652 1.00 55.22 100 THR A CA 1
ATOM 848 C C . THR A 1 100 ? -10.683 -12.428 -40.870 1.00 55.22 100 THR A C 1
ATOM 850 O O . THR A 1 100 ? -10.163 -12.656 -41.959 1.00 55.22 100 THR A O 1
ATOM 853 N N . TYR A 1 101 ? -11.506 -11.381 -40.704 1.00 54.91 101 TYR A N 1
ATOM 854 C CA . TYR A 1 101 ? -11.860 -10.476 -41.816 1.00 54.91 101 TYR A CA 1
ATOM 855 C C . TYR A 1 101 ? -10.644 -9.742 -42.407 1.00 54.91 101 TYR A C 1
ATOM 857 O O . TYR A 1 101 ? -10.556 -9.561 -43.624 1.00 54.91 101 TYR A O 1
ATOM 865 N N . ALA A 1 102 ? -9.680 -9.335 -41.576 1.00 55.97 102 ALA A N 1
ATOM 866 C CA . ALA A 1 102 ? -8.452 -8.687 -42.040 1.00 55.97 102 ALA A CA 1
ATOM 867 C C . ALA A 1 102 ? -7.524 -9.651 -42.808 1.00 55.97 102 ALA A C 1
ATOM 869 O O . ALA A 1 102 ? -6.855 -9.239 -43.757 1.00 55.97 102 ALA A O 1
ATOM 870 N N . VAL A 1 103 ? -7.503 -10.934 -42.432 1.00 56.47 103 VAL A N 1
ATOM 871 C CA . VAL A 1 103 ? -6.730 -11.975 -43.129 1.00 56.47 103 VAL A CA 1
ATOM 872 C C . VAL A 1 103 ? -7.383 -12.341 -44.463 1.00 56.47 103 VAL A C 1
ATOM 874 O O . VAL A 1 103 ? -6.686 -12.453 -45.466 1.00 56.47 103 VAL A O 1
ATOM 877 N N . THR A 1 104 ? -8.712 -12.460 -44.515 1.00 58.00 104 THR A N 1
ATOM 878 C CA . THR A 1 104 ? -9.433 -12.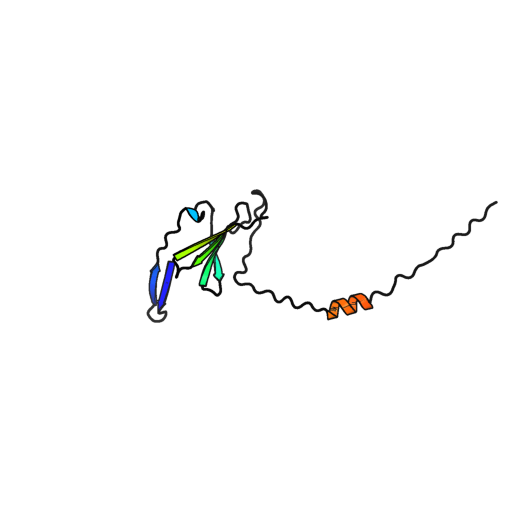823 -45.747 1.00 58.00 104 THR A CA 1
ATOM 879 C C . THR A 1 104 ? -9.560 -11.661 -46.746 1.00 58.00 104 THR A C 1
ATOM 881 O O . THR A 1 104 ? -9.659 -11.903 -47.945 1.00 58.00 104 THR A O 1
ATOM 884 N N . SER A 1 105 ? -9.515 -10.398 -46.300 1.00 57.56 105 SER A N 1
ATOM 885 C CA . SER A 1 105 ? -9.592 -9.216 -47.187 1.00 57.56 105 SER A CA 1
ATOM 886 C C . SER A 1 105 ? -8.269 -8.823 -47.856 1.00 57.56 105 SER A C 1
ATOM 888 O O . SER A 1 105 ? -8.276 -8.033 -48.802 1.00 57.56 105 SER A O 1
ATOM 890 N N . ARG A 1 106 ? -7.125 -9.379 -47.431 1.00 53.81 106 ARG A N 1
ATOM 891 C CA . ARG A 1 106 ? -5.850 -9.206 -48.143 1.00 53.81 106 ARG A CA 1
ATOM 892 C C . ARG A 1 106 ? -5.815 -10.117 -49.371 1.00 53.81 106 ARG A C 1
ATOM 894 O O . ARG A 1 106 ? -5.352 -11.251 -49.308 1.00 53.81 106 ARG A O 1
ATOM 901 N N . SER A 1 107 ? -6.292 -9.615 -50.507 1.00 58.34 107 SER A N 1
ATOM 902 C CA . SER A 1 107 ? -6.082 -10.267 -51.805 1.00 58.34 107 SER A CA 1
ATOM 903 C C . SER A 1 107 ? -4.577 -10.444 -52.096 1.00 58.34 107 SER A C 1
ATOM 905 O O . SER A 1 107 ? -3.806 -9.532 -51.777 1.00 58.34 107 SER A O 1
ATOM 907 N N . PRO A 1 108 ? -4.139 -11.561 -52.717 1.00 55.75 108 PRO A N 1
ATOM 908 C CA . PRO A 1 108 ? -2.729 -11.792 -53.035 1.00 55.75 108 PRO A CA 1
ATOM 909 C C . PRO A 1 108 ? -2.150 -10.657 -53.896 1.00 55.75 108 PRO A C 1
ATOM 911 O O . PRO A 1 108 ? -2.859 -10.141 -54.768 1.00 55.75 108 PRO A O 1
ATOM 914 N N . PRO A 1 109 ? -0.878 -10.261 -53.700 1.00 51.69 109 PRO A N 1
ATOM 915 C CA . PRO A 1 109 ? -0.271 -9.215 -54.510 1.00 51.69 109 PRO A CA 1
ATOM 916 C C . PRO A 1 109 ? -0.224 -9.662 -55.976 1.00 51.69 109 PRO A C 1
ATOM 918 O O . PRO A 1 109 ? 0.298 -10.731 -56.295 1.00 51.69 109 PRO A O 1
ATOM 921 N N . LYS A 1 110 ? -0.771 -8.841 -56.882 1.00 49.00 110 LYS A N 1
ATOM 922 C CA . LYS A 1 110 ? -0.629 -9.053 -58.327 1.00 49.00 110 LYS A CA 1
ATOM 923 C C . LYS A 1 110 ? 0.850 -8.902 -58.693 1.00 49.00 110 LYS A C 1
ATOM 925 O O . LYS A 1 110 ? 1.400 -7.809 -58.583 1.00 49.00 110 LYS A O 1
ATOM 930 N N . GLN A 1 111 ? 1.488 -9.990 -59.119 1.00 45.19 111 GLN A N 1
ATOM 931 C CA . GLN A 1 111 ? 2.808 -9.934 -59.744 1.00 45.19 111 GLN A CA 1
ATOM 932 C C . GLN A 1 111 ? 2.672 -9.305 -61.134 1.00 45.19 111 GLN A C 1
ATOM 934 O O . GLN A 1 111 ? 2.064 -9.890 -62.027 1.00 45.19 111 GLN A O 1
ATOM 939 N N . SER A 1 112 ? 3.242 -8.115 -61.317 1.00 43.12 112 SER A N 1
ATOM 940 C CA . SER A 1 112 ? 3.439 -7.513 -62.636 1.00 43.12 112 SER A CA 1
ATOM 941 C C . SER A 1 112 ? 4.810 -7.938 -63.159 1.00 43.12 112 SER A C 1
ATOM 943 O O . SER A 1 112 ? 5.835 -7.471 -62.666 1.00 43.12 112 SER A O 1
ATOM 945 N N . THR A 1 113 ? 4.845 -8.852 -64.126 1.00 40.25 113 THR A N 1
ATOM 946 C CA . THR A 1 113 ? 6.081 -9.258 -64.806 1.00 40.25 113 THR A CA 1
ATOM 947 C C . THR A 1 113 ? 6.380 -8.270 -65.933 1.00 40.25 113 THR A C 1
ATOM 949 O O . THR A 1 113 ? 5.688 -8.257 -66.947 1.00 40.25 113 THR A O 1
ATOM 952 N N . SER A 1 114 ? 7.408 -7.438 -65.767 1.00 40.19 114 SER A N 1
ATOM 953 C CA . SER A 1 114 ? 7.928 -6.580 -66.837 1.00 40.19 114 SER A CA 1
ATOM 954 C C . SER A 1 114 ? 9.008 -7.338 -67.612 1.00 40.19 114 SER A C 1
ATOM 956 O O . SER A 1 114 ? 10.135 -7.471 -67.139 1.00 40.19 114 SER A O 1
ATOM 958 N N . THR A 1 115 ? 8.686 -7.855 -68.796 1.00 44.31 115 THR A N 1
ATOM 959 C CA . THR A 1 115 ? 9.681 -8.372 -69.750 1.00 44.31 115 THR A CA 1
ATOM 960 C C . THR A 1 115 ? 10.373 -7.210 -70.460 1.00 44.31 115 THR A C 1
ATOM 962 O O . THR A 1 115 ? 9.740 -6.478 -71.215 1.00 44.31 115 THR A O 1
ATOM 965 N N . SER A 1 116 ? 11.676 -7.046 -70.222 1.00 40.00 116 SER A N 1
ATOM 966 C CA . SER A 1 116 ? 12.559 -6.163 -70.992 1.00 40.00 116 SER A CA 1
ATOM 967 C C . SER A 1 116 ? 13.192 -6.967 -72.130 1.00 40.00 116 SER A C 1
ATOM 969 O O . SER A 1 116 ? 13.951 -7.904 -71.885 1.00 40.00 116 SER A O 1
ATOM 971 N N . SER A 1 117 ? 12.864 -6.615 -73.373 1.00 48.84 117 SER A N 1
ATOM 972 C CA . SER A 1 117 ? 13.563 -7.072 -74.574 1.00 48.84 117 SER A CA 1
ATOM 973 C C . SER A 1 117 ? 14.823 -6.225 -74.780 1.00 48.84 117 SER A C 1
ATOM 975 O O . SER A 1 117 ? 14.752 -4.998 -74.838 1.00 48.84 117 SER A O 1
ATOM 977 N N . ARG A 1 118 ? 15.984 -6.883 -74.857 1.00 38.53 118 ARG A N 1
ATOM 978 C CA . ARG A 1 118 ? 17.241 -6.292 -75.331 1.00 38.53 118 ARG A CA 1
ATOM 979 C C . ARG A 1 118 ? 17.351 -6.546 -76.831 1.00 38.53 118 ARG A C 1
ATOM 981 O O . ARG A 1 118 ? 17.516 -7.698 -77.222 1.00 38.53 118 ARG A O 1
ATOM 988 N N . ASP A 1 119 ? 17.311 -5.482 -77.622 1.00 44.56 119 ASP A N 1
ATOM 989 C CA . ASP A 1 119 ? 17.769 -5.495 -79.010 1.00 44.56 119 ASP A CA 1
ATOM 990 C C . ASP A 1 119 ? 19.259 -5.125 -79.041 1.00 44.56 119 ASP A C 1
ATOM 992 O O . ASP A 1 119 ? 19.666 -4.098 -78.493 1.00 44.56 119 ASP A O 1
ATOM 996 N N . ASN A 1 120 ? 20.071 -5.993 -79.647 1.00 43.44 120 ASN A N 1
ATOM 997 C CA . ASN A 1 120 ? 21.480 -5.755 -79.959 1.00 43.44 120 ASN A CA 1
ATOM 998 C C . ASN A 1 120 ? 21.599 -5.318 -81.427 1.00 43.44 120 ASN A C 1
ATOM 1000 O O . ASN A 1 120 ? 21.074 -6.001 -82.308 1.00 43.44 120 ASN A O 1
ATOM 1004 N N . HIS A 1 121 ? 22.370 -4.258 -81.674 1.00 42.56 121 HIS A N 1
ATOM 1005 C CA . HIS A 1 121 ? 23.068 -4.009 -82.937 1.00 42.56 121 HIS A CA 1
ATOM 1006 C C . HIS A 1 121 ? 24.572 -4.023 -82.676 1.00 42.56 121 HIS A C 1
ATOM 1008 O O . HIS A 1 121 ? 24.979 -3.482 -81.622 1.00 42.56 121 HIS A O 1
#

Organism: Arabidopsis thaliana (NCBI:txid3702)

Secondary structure (DSSP, 8-state):
-EEEEETTTTEEEE------GGG--TTSSSEEEEEE-TT-PEEEEESEE-SS-EEEEEETTTTEEEEEE-TTPPPTT--EE----TT--------HHHHHHHHHH-PPP------------

Solvent-accessible surface area (backbone atoms only — not comparable to full-atom values): 8006 Å² total; per-residue (Å²): 92,77,44,76,80,35,82,91,77,69,39,72,46,82,49,86,81,84,82,58,80,90,54,50,59,87,81,44,80,71,68,40,83,60,46,50,40,95,87,61,28,43,29,34,30,48,58,54,42,27,67,87,37,55,43,33,42,31,33,76,91,75,71,42,74,46,67,44,74,56,79,90,56,49,64,83,85,51,83,40,80,59,85,75,68,61,75,70,78,84,82,83,80,73,68,63,66,61,57,49,55,58,59,70,67,58,70,81,82,82,83,81,84,83,84,82,84,84,85,84,132

pLDDT: mean 79.15, std 17.39, range [38.53, 97.38]